Protein AF-A0A6N9R4A7-F1 (afdb_monomer_lite)

pLDDT: mean 82.58, std 18.88, range [26.39, 97.94]

Radius of gyration: 18.82 Å; chains: 1; bounding box: 35×34×54 Å

Structure (mmCIF, N/CA/C/O backbone):
data_AF-A0A6N9R4A7-F1
#
_entry.id   AF-A0A6N9R4A7-F1
#
loop_
_atom_site.group_PDB
_atom_site.id
_atom_site.type_symbol
_atom_site.label_atom_id
_atom_site.label_alt_id
_atom_site.label_comp_id
_atom_site.label_asym_id
_atom_site.label_entity_id
_atom_site.label_seq_id
_atom_site.pdbx_PDB_ins_code
_atom_site.Cartn_x
_atom_site.Cartn_y
_atom_site.Cartn_z
_atom_site.occupancy
_atom_site.B_iso_or_equiv
_atom_site.auth_seq_id
_atom_site.auth_comp_id
_atom_site.auth_asym_id
_atom_site.auth_atom_id
_atom_site.pdbx_PDB_model_num
ATOM 1 N N . ASP A 1 1 ? -13.010 0.083 25.365 1.00 51.78 1 ASP A N 1
ATOM 2 C CA . ASP A 1 1 ? -13.354 0.517 23.994 1.00 51.78 1 ASP A CA 1
ATOM 3 C C . ASP A 1 1 ? -12.102 0.956 23.242 1.00 51.78 1 ASP A C 1
ATOM 5 O O . ASP A 1 1 ? -11.889 2.133 22.984 1.00 51.78 1 ASP A O 1
ATOM 9 N N . HIS A 1 2 ? -11.208 0.007 22.955 1.00 59.00 2 HIS A N 1
ATOM 10 C CA . HIS A 1 2 ? -9.930 0.272 22.293 1.00 59.00 2 HIS A CA 1
ATOM 11 C C . HIS A 1 2 ? -9.932 -0.416 20.932 1.00 59.00 2 HIS A C 1
ATOM 13 O O . HIS A 1 2 ? -10.272 -1.592 20.871 1.00 59.00 2 HIS A O 1
ATOM 19 N N . LEU A 1 3 ? -9.526 0.302 19.879 1.00 68.06 3 LEU A N 1
ATOM 20 C CA . LEU A 1 3 ? -9.296 -0.274 18.554 1.00 68.06 3 LEU A CA 1
ATOM 21 C C . LEU A 1 3 ? -8.326 -1.457 18.677 1.00 68.06 3 LEU A C 1
ATOM 23 O O . LEU A 1 3 ? -7.132 -1.261 18.942 1.00 68.06 3 LEU A O 1
ATOM 27 N N . LEU A 1 4 ? -8.843 -2.670 18.489 1.00 70.06 4 LEU A N 1
ATOM 28 C CA . LEU A 1 4 ? -8.044 -3.881 18.430 1.00 70.06 4 LEU A CA 1
ATOM 29 C C . LEU A 1 4 ? -7.452 -3.991 17.029 1.00 70.06 4 LEU A C 1
ATOM 31 O O . LEU A 1 4 ? -8.163 -3.929 16.030 1.00 70.06 4 LEU A O 1
ATOM 35 N N . LEU A 1 5 ? -6.132 -4.122 16.948 1.00 73.06 5 LEU A N 1
ATOM 36 C CA . LEU A 1 5 ? -5.461 -4.333 15.676 1.00 73.06 5 LEU A CA 1
ATOM 37 C C . LEU A 1 5 ? -4.903 -5.747 15.652 1.00 73.06 5 LEU A C 1
ATOM 39 O O . LEU A 1 5 ? -3.944 -6.054 16.361 1.00 73.06 5 LEU A O 1
ATOM 43 N N . VAL A 1 6 ? -5.527 -6.594 14.845 1.00 74.75 6 VAL A N 1
ATOM 44 C CA . VAL A 1 6 ? -5.099 -7.969 14.625 1.00 74.75 6 VAL A CA 1
ATOM 45 C C . VAL A 1 6 ? -4.228 -7.971 13.381 1.00 74.75 6 VAL A C 1
ATOM 47 O O . VAL A 1 6 ? -4.681 -7.659 12.285 1.00 74.75 6 VAL A O 1
ATOM 50 N N . VAL A 1 7 ? -2.946 -8.280 13.545 1.00 75.00 7 VAL A N 1
ATOM 51 C CA . VAL A 1 7 ? -2.057 -8.478 12.398 1.00 75.00 7 VAL A CA 1
ATOM 52 C C . VAL A 1 7 ? -2.085 -9.953 12.065 1.00 75.00 7 VAL A C 1
ATOM 54 O O . VAL A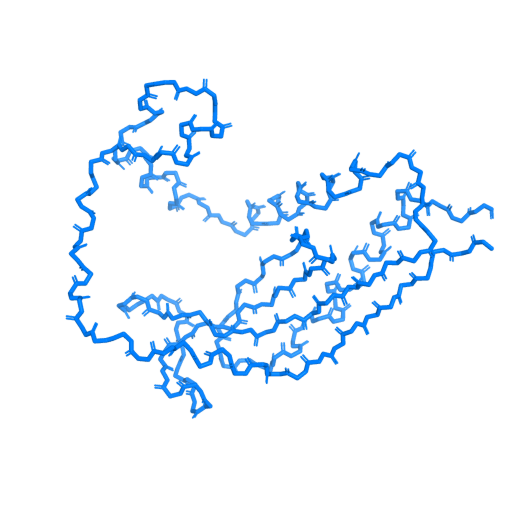 1 7 ? -1.607 -10.772 12.852 1.00 75.00 7 VAL A O 1
ATOM 57 N N . THR A 1 8 ? -2.631 -10.290 10.905 1.00 68.12 8 THR A N 1
ATOM 58 C CA . THR A 1 8 ? -2.434 -11.620 10.348 1.00 68.12 8 THR A CA 1
ATOM 59 C C . THR A 1 8 ? -1.133 -11.587 9.570 1.00 68.12 8 THR A C 1
ATOM 61 O O . THR A 1 8 ? -0.958 -10.844 8.609 1.00 68.12 8 THR A O 1
ATOM 64 N N . THR A 1 9 ? -0.169 -12.370 10.034 1.00 57.69 9 THR A N 1
ATOM 65 C CA . THR A 1 9 ? 0.953 -12.784 9.203 1.00 57.69 9 THR A CA 1
ATOM 66 C C . THR A 1 9 ? 0.669 -14.218 8.831 1.00 57.69 9 THR A C 1
ATOM 68 O O . THR A 1 9 ? 0.770 -15.088 9.696 1.00 57.69 9 THR A O 1
ATOM 71 N N . LEU A 1 10 ? 0.300 -14.495 7.589 1.00 50.59 10 LEU A N 1
ATOM 72 C CA . LEU A 1 10 ? 0.197 -15.877 7.152 1.00 50.59 10 LEU A CA 1
ATOM 73 C C . LEU A 1 10 ? 0.910 -16.058 5.823 1.00 50.59 10 LEU A C 1
ATOM 75 O O . LEU A 1 10 ? 0.504 -15.541 4.795 1.00 50.59 10 LEU A O 1
ATOM 79 N N . SER A 1 11 ? 2.012 -16.808 5.943 1.00 43.97 11 SER A N 1
ATOM 80 C CA . SER A 1 11 ? 2.456 -17.865 5.035 1.00 43.97 11 SER A CA 1
ATOM 81 C C . SER A 1 11 ? 2.203 -17.621 3.556 1.00 43.97 11 SER A C 1
ATOM 83 O O . SER A 1 11 ? 1.060 -17.732 3.130 1.00 43.97 11 SER A O 1
ATOM 85 N N . HIS A 1 12 ? 3.309 -17.446 2.814 1.00 48.12 12 HIS A N 1
ATOM 86 C CA . HIS A 1 12 ? 3.476 -17.768 1.393 1.00 48.12 12 HIS A CA 1
ATOM 87 C C . HIS A 1 12 ? 2.292 -18.579 0.864 1.00 48.12 12 HIS A C 1
ATOM 89 O O . HIS A 1 12 ? 2.294 -19.810 0.939 1.00 48.12 12 HIS A O 1
ATOM 95 N N . VAL A 1 13 ? 1.262 -17.892 0.379 1.00 41.34 13 VAL A N 1
ATOM 96 C CA . VAL A 1 13 ? 0.238 -18.545 -0.415 1.00 41.34 13 VAL A CA 1
ATOM 97 C C . VAL A 1 13 ? 0.916 -18.709 -1.761 1.00 41.34 13 VAL A C 1
ATOM 99 O O . VAL A 1 13 ? 1.226 -17.702 -2.399 1.00 41.34 13 VAL A O 1
ATOM 102 N N . PRO A 1 14 ? 1.220 -19.939 -2.208 1.00 41.31 14 PRO A N 1
ATOM 103 C CA . PRO A 1 14 ? 1.622 -20.112 -3.579 1.00 41.31 14 PRO A CA 1
ATOM 104 C C . PRO A 1 14 ? 0.383 -19.757 -4.393 1.00 41.31 14 PRO A C 1
ATOM 106 O O . PRO A 1 14 ? -0.513 -20.584 -4.574 1.00 41.31 14 PRO A O 1
ATOM 109 N N . LEU A 1 15 ? 0.319 -18.531 -4.910 1.00 42.25 15 LEU A N 1
ATOM 110 C CA . LEU A 1 15 ? -0.428 -18.308 -6.128 1.00 42.25 15 LEU A CA 1
ATOM 111 C C . LEU A 1 15 ? 0.358 -19.055 -7.209 1.00 42.25 15 LEU A C 1
ATOM 113 O O . LEU A 1 15 ? 1.151 -18.495 -7.958 1.00 42.25 15 LEU A O 1
ATOM 117 N N . ALA A 1 16 ? 0.163 -20.374 -7.265 1.00 40.19 16 ALA A N 1
ATOM 118 C CA . ALA A 1 16 ? 0.429 -21.143 -8.456 1.00 40.19 16 ALA A CA 1
ATOM 119 C C . ALA A 1 16 ? -0.545 -20.609 -9.506 1.00 40.19 16 ALA A C 1
ATOM 121 O O . ALA A 1 16 ? -1.633 -21.146 -9.706 1.00 40.19 16 ALA A O 1
ATOM 122 N N . VAL A 1 17 ? -0.171 -19.495 -10.139 1.00 40.38 17 VAL A N 1
ATOM 123 C CA . VAL A 1 17 ? -0.806 -19.034 -11.361 1.00 40.38 17 VAL A CA 1
ATOM 124 C C . VAL A 1 17 ? -0.690 -20.223 -12.315 1.00 40.38 17 VAL A C 1
ATOM 126 O O . VAL A 1 17 ? 0.433 -20.663 -12.594 1.00 40.38 17 VAL A O 1
ATOM 129 N N . PRO A 1 18 ? -1.811 -20.813 -12.770 1.00 30.45 18 PRO A N 1
ATOM 130 C CA . PRO A 1 18 ? -1.748 -21.925 -13.696 1.00 30.45 18 PRO A CA 1
ATOM 131 C C . PRO A 1 18 ? -0.893 -21.481 -14.876 1.00 30.45 18 PRO A C 1
ATOM 133 O O . PRO A 1 18 ? -1.096 -20.379 -15.391 1.00 30.45 18 PRO A O 1
ATOM 136 N N . ARG A 1 19 ? 0.082 -22.312 -15.276 1.00 45.06 19 ARG A N 1
ATOM 137 C CA . ARG A 1 19 ? 0.908 -22.066 -16.463 1.00 45.06 19 ARG A CA 1
ATOM 138 C C . ARG A 1 19 ? -0.033 -21.814 -17.634 1.00 45.06 19 ARG A C 1
ATOM 140 O O . ARG A 1 19 ? -0.551 -22.756 -18.236 1.00 45.06 19 ARG A O 1
ATOM 147 N N . SER A 1 20 ? -0.277 -20.541 -17.942 1.00 36.75 20 SER A N 1
ATOM 148 C CA . SER A 1 20 ? -0.962 -20.197 -19.169 1.00 36.75 20 SER A CA 1
ATOM 149 C C . SER A 1 20 ? -0.047 -20.684 -20.280 1.00 36.75 20 SER A C 1
ATOM 151 O O . SER A 1 20 ? 1.144 -20.359 -20.331 1.00 36.75 20 SER A O 1
ATOM 153 N N . HIS A 1 21 ? -0.597 -21.549 -21.131 1.00 35.72 21 HIS A N 1
ATOM 154 C CA . HIS A 1 21 ? -0.042 -21.761 -22.454 1.00 35.72 21 HIS A CA 1
ATOM 155 C C . HIS A 1 21 ? 0.304 -20.392 -23.017 1.00 35.72 21 HIS A C 1
ATOM 157 O O . HIS A 1 21 ? -0.462 -19.448 -22.827 1.00 35.72 21 HIS A O 1
ATOM 163 N N . SER A 1 22 ? 1.456 -20.303 -23.672 1.00 37.31 22 SER A N 1
ATOM 164 C CA . SER A 1 22 ? 1.980 -19.120 -24.338 1.00 37.31 22 SER A CA 1
ATOM 165 C C . SER A 1 22 ? 1.019 -18.604 -25.417 1.00 37.31 22 SER A C 1
ATOM 167 O O . SER A 1 22 ? 1.298 -18.621 -26.613 1.00 37.31 22 SER A O 1
ATOM 169 N N . SER A 1 23 ? -0.109 -18.040 -24.990 1.00 32.00 23 SER A N 1
ATOM 170 C CA . SER A 1 23 ? -0.709 -16.904 -25.646 1.00 32.00 23 SER A CA 1
ATOM 171 C C . SER A 1 23 ? 0.361 -15.841 -25.551 1.00 32.00 23 SER A C 1
ATOM 173 O O . SER A 1 23 ? 0.532 -15.207 -24.511 1.00 32.00 23 SER A O 1
ATOM 175 N N . LYS A 1 24 ? 1.145 -15.721 -26.628 1.00 33.38 24 LYS A N 1
ATOM 176 C CA . LYS A 1 24 ? 1.962 -14.547 -26.906 1.00 33.38 24 LYS A CA 1
ATOM 177 C C . LYS A 1 24 ? 1.132 -13.360 -26.446 1.00 33.38 24 LYS A C 1
ATOM 179 O O . LYS A 1 24 ? 0.101 -13.087 -27.059 1.00 33.38 24 LYS A O 1
ATOM 184 N N . PHE A 1 25 ? 1.526 -12.728 -25.341 1.00 38.72 25 PHE A N 1
ATOM 185 C CA . PHE A 1 25 ? 0.933 -11.468 -24.940 1.00 38.72 25 PHE A CA 1
ATOM 186 C C . PHE A 1 25 ? 1.260 -10.556 -26.110 1.00 38.72 25 PHE A C 1
ATOM 188 O O . PHE A 1 25 ? 2.407 -10.142 -26.297 1.00 38.72 25 PHE A O 1
ATOM 195 N N . GLN A 1 26 ? 0.297 -10.400 -27.019 1.00 26.39 26 GLN A N 1
ATOM 196 C CA . GLN A 1 26 ? 0.460 -9.485 -28.123 1.00 26.39 26 GLN A CA 1
ATOM 197 C C . GLN A 1 26 ? 0.728 -8.150 -27.443 1.00 26.39 26 GLN A C 1
ATOM 199 O O . GLN A 1 26 ? -0.004 -7.816 -26.505 1.00 26.39 26 GLN A O 1
ATOM 204 N N . PRO A 1 27 ? 1.786 -7.418 -27.828 1.00 35.75 27 PRO A N 1
ATOM 205 C CA . PRO A 1 27 ? 1.996 -6.099 -27.273 1.00 35.75 27 PRO A CA 1
ATOM 206 C C . PRO A 1 27 ? 0.684 -5.359 -27.482 1.00 35.75 27 PRO A C 1
ATOM 208 O O . PRO A 1 27 ? 0.257 -5.173 -28.627 1.00 35.75 27 PRO A O 1
ATOM 211 N N . VAL A 1 28 ? 0.003 -5.017 -26.383 1.00 45.16 28 VAL A N 1
ATOM 212 C CA . VAL A 1 28 ? -1.150 -4.132 -26.450 1.00 45.16 28 VAL A CA 1
ATOM 213 C C . VAL A 1 28 ? -0.588 -2.911 -27.136 1.00 45.16 28 VAL A C 1
ATOM 215 O O . VAL A 1 28 ? 0.273 -2.220 -26.585 1.00 45.16 28 VAL A O 1
ATOM 218 N N . ARG A 1 29 ? -0.971 -2.712 -28.401 1.00 40.66 29 ARG A N 1
ATOM 219 C CA . ARG A 1 29 ? -0.592 -1.518 -29.142 1.00 40.66 29 ARG A CA 1
ATOM 220 C C . ARG A 1 29 ? -0.936 -0.377 -28.197 1.00 40.66 29 ARG A C 1
ATOM 222 O O . ARG A 1 29 ? -2.113 -0.253 -27.856 1.00 40.66 29 ARG A O 1
ATOM 229 N N . LYS A 1 30 ? 0.061 0.406 -27.759 1.00 48.38 30 LYS A N 1
ATOM 230 C CA . LYS A 1 30 ? -0.143 1.671 -27.040 1.00 48.38 30 LYS A CA 1
ATOM 231 C C . LYS A 1 30 ? -0.866 2.639 -27.987 1.00 48.38 30 LYS A C 1
ATOM 233 O O . LYS A 1 30 ? -0.325 3.650 -28.415 1.00 48.38 30 LYS A O 1
ATOM 238 N N . HIS A 1 31 ? -2.104 2.330 -28.362 1.00 50.53 31 HIS A N 1
ATOM 239 C CA . HIS A 1 31 ? -3.071 3.349 -28.706 1.00 50.53 31 HIS A CA 1
ATOM 240 C C . HIS A 1 31 ? -3.137 4.197 -27.445 1.00 50.53 31 HIS A C 1
ATOM 242 O O . HIS A 1 31 ? -3.369 3.644 -26.376 1.00 50.53 31 HIS A O 1
ATOM 248 N N . GLY A 1 32 ? -2.810 5.487 -27.537 1.00 54.19 32 GLY A N 1
ATOM 249 C CA . GLY A 1 32 ? -2.707 6.406 -26.396 1.00 54.19 32 GLY A CA 1
ATOM 250 C C . GLY A 1 32 ? -4.042 6.629 -25.683 1.00 54.19 32 GLY A C 1
ATOM 251 O O . GLY A 1 32 ? -4.582 7.725 -25.714 1.00 54.19 32 GLY A O 1
ATOM 252 N N . ARG A 1 33 ? -4.608 5.570 -25.109 1.00 66.19 33 ARG A N 1
ATOM 253 C CA . ARG A 1 33 ? -5.921 5.465 -24.489 1.00 66.19 33 ARG A CA 1
ATOM 254 C C . ARG A 1 33 ? -5.759 4.550 -23.280 1.00 66.19 33 ARG A C 1
ATOM 256 O O . ARG A 1 33 ? -5.925 3.341 -23.383 1.00 66.19 33 ARG A O 1
ATOM 263 N N . SER A 1 34 ? -5.413 5.125 -22.133 1.00 77.44 34 SER A N 1
ATOM 264 C CA . SER A 1 34 ? -5.599 4.418 -20.866 1.00 77.44 34 SER A CA 1
ATOM 265 C C . SER A 1 34 ? -7.078 4.523 -20.508 1.00 77.44 34 SER A C 1
ATOM 267 O O . SER A 1 34 ? -7.571 5.620 -20.237 1.00 77.44 34 SER A O 1
ATOM 269 N N . LEU A 1 35 ? -7.813 3.412 -20.613 1.00 82.12 35 LEU A N 1
ATOM 270 C CA . LEU A 1 35 ? -9.231 3.371 -20.249 1.00 82.12 35 LEU A CA 1
ATOM 271 C C . LEU A 1 35 ? -9.397 3.586 -18.740 1.00 82.12 35 LEU A C 1
ATOM 273 O O . LEU A 1 35 ? -10.240 4.371 -18.332 1.00 82.12 35 LEU A O 1
ATOM 277 N N . ALA A 1 36 ? -8.501 3.004 -17.936 1.00 83.00 36 ALA A N 1
ATOM 278 C CA . ALA A 1 36 ? -8.461 3.208 -16.491 1.00 83.00 36 ALA A CA 1
ATOM 279 C C . ALA A 1 36 ? -8.327 4.694 -16.113 1.00 83.00 36 ALA A C 1
ATOM 281 O O . ALA A 1 36 ? -9.095 5.185 -15.293 1.00 83.00 36 ALA A O 1
ATOM 282 N N . LEU A 1 37 ? -7.416 5.443 -16.751 1.00 85.00 37 LEU A N 1
ATOM 283 C CA . LEU A 1 37 ? -7.278 6.883 -16.487 1.00 85.00 37 LEU A CA 1
ATOM 284 C C . LEU A 1 37 ? -8.467 7.700 -17.000 1.00 85.00 37 LEU A C 1
ATOM 286 O O . LEU A 1 37 ? -8.778 8.737 -16.429 1.00 85.00 37 LEU A O 1
ATOM 290 N N . GLN A 1 38 ? -9.127 7.267 -18.073 1.00 89.06 38 GLN A N 1
ATOM 291 C CA . GLN A 1 38 ? -10.347 7.918 -18.556 1.00 89.06 38 GLN A CA 1
ATOM 292 C C . GLN A 1 38 ? -11.484 7.764 -17.551 1.00 89.06 38 GLN A C 1
ATOM 294 O O . GLN A 1 38 ? -12.087 8.763 -17.175 1.00 89.06 38 GLN A O 1
ATOM 299 N N . THR A 1 39 ? -11.711 6.547 -17.060 1.00 88.69 39 THR A N 1
ATOM 300 C CA . THR A 1 39 ? -12.705 6.272 -16.021 1.00 88.69 39 THR A CA 1
ATOM 301 C C . THR A 1 39 ? -12.376 7.008 -14.724 1.00 88.69 39 THR A C 1
ATOM 303 O O . THR A 1 39 ? -13.244 7.667 -14.168 1.00 88.69 39 THR A O 1
ATOM 306 N N . ALA A 1 40 ? -11.117 6.976 -14.275 1.00 86.81 40 ALA A N 1
ATOM 307 C CA . ALA A 1 40 ? -10.699 7.645 -13.041 1.00 86.81 40 ALA A CA 1
ATOM 308 C C . ALA A 1 40 ? -10.846 9.177 -13.091 1.00 86.81 40 ALA A C 1
ATOM 310 O O . ALA A 1 40 ? -11.022 9.812 -12.057 1.00 86.81 40 ALA A O 1
ATOM 311 N N . LEU A 1 41 ? -10.756 9.775 -14.282 1.00 88.25 41 LEU A N 1
ATOM 312 C CA . LEU A 1 41 ? -10.912 11.217 -14.491 1.00 88.25 41 LEU A CA 1
ATOM 313 C C . LEU A 1 41 ? -12.327 11.615 -14.930 1.00 88.25 41 LEU A C 1
ATOM 315 O O . LEU A 1 41 ? -12.526 12.780 -15.273 1.00 88.25 41 LEU A O 1
ATOM 319 N N . ASP A 1 42 ? -13.257 10.659 -14.981 1.00 91.44 42 ASP A N 1
ATOM 320 C CA . ASP A 1 42 ? -14.607 10.819 -15.528 1.00 91.44 42 ASP A CA 1
ATOM 321 C C . ASP A 1 42 ? -14.614 11.483 -16.922 1.00 91.44 42 ASP A C 1
ATOM 323 O O . ASP A 1 42 ? -15.259 12.498 -17.192 1.00 91.44 42 ASP A O 1
ATOM 327 N N . LYS A 1 43 ? -13.799 10.941 -17.837 1.00 86.25 43 LYS A N 1
ATOM 328 C CA . LYS A 1 43 ? -13.668 11.434 -19.214 1.00 86.25 43 LYS A CA 1
ATOM 329 C C . LYS A 1 43 ? -14.066 10.378 -20.230 1.00 86.25 43 LYS A C 1
ATOM 331 O O . LYS A 1 43 ? -13.467 9.315 -20.313 1.00 86.25 43 LYS A O 1
ATOM 336 N N . LEU A 1 44 ? -14.973 10.762 -21.128 1.00 87.06 44 LEU A N 1
ATOM 337 C CA . LEU A 1 44 ? -15.373 9.965 -22.298 1.00 87.06 44 LEU A CA 1
ATOM 338 C C . LEU A 1 44 ? -14.388 10.052 -23.481 1.00 87.06 44 LEU A C 1
ATOM 340 O O . LEU A 1 44 ? -14.551 9.365 -24.486 1.00 87.06 44 LEU A O 1
ATOM 344 N N . ARG A 1 45 ? -13.382 10.931 -23.399 1.00 87.00 45 ARG A N 1
ATOM 345 C CA . ARG A 1 45 ? -12.346 11.123 -24.428 1.00 87.00 45 ARG A CA 1
ATOM 346 C C . ARG A 1 45 ? -10.971 10.778 -23.856 1.00 87.00 45 ARG A C 1
ATOM 348 O O . ARG A 1 45 ? -10.766 10.997 -22.661 1.00 87.00 45 ARG A O 1
ATOM 355 N N . PRO A 1 46 ? -10.003 10.341 -24.690 1.00 85.56 46 PRO A N 1
ATOM 356 C CA . PRO A 1 46 ? -8.650 10.035 -24.236 1.00 85.56 46 PRO A CA 1
ATOM 357 C C . PRO A 1 46 ? -8.058 11.164 -23.390 1.00 85.56 46 PRO A C 1
ATOM 359 O O . PRO A 1 46 ? -7.990 12.311 -23.831 1.00 85.56 46 PRO A O 1
ATOM 362 N N . ALA A 1 47 ? -7.631 10.831 -22.170 1.00 82.81 47 ALA A N 1
ATOM 363 C CA . ALA A 1 47 ? -7.143 11.818 -21.211 1.00 82.81 47 ALA A CA 1
ATOM 364 C C . ALA A 1 47 ? -5.793 12.437 -21.619 1.00 82.81 47 ALA A C 1
ATOM 366 O O . ALA A 1 47 ? -5.533 13.598 -21.310 1.00 82.81 47 ALA A O 1
ATOM 367 N N . ALA A 1 48 ? -4.940 11.672 -22.309 1.00 86.06 48 ALA A N 1
ATOM 368 C CA . ALA A 1 48 ? -3.628 12.103 -22.783 1.00 86.06 48 ALA A CA 1
ATOM 369 C C . ALA A 1 48 ? -3.116 11.192 -23.913 1.00 86.06 48 ALA A C 1
ATOM 371 O O . ALA A 1 48 ? -3.527 10.039 -24.029 1.00 86.06 48 ALA A O 1
ATOM 372 N N . SER A 1 49 ? -2.180 11.694 -24.725 1.00 86.88 49 SER A N 1
ATOM 373 C CA . SER A 1 49 ? -1.483 10.897 -25.743 1.00 86.88 49 SER A CA 1
ATOM 374 C C . SER A 1 49 ? -0.472 9.919 -25.124 1.00 86.88 49 SER A C 1
ATOM 376 O O . SER A 1 49 ? -0.013 10.111 -23.996 1.00 86.88 49 SER A O 1
ATOM 378 N N . SER A 1 50 ? -0.062 8.892 -25.882 1.00 86.25 50 SER A N 1
ATOM 379 C CA . SER A 1 50 ? 0.908 7.883 -25.414 1.00 86.25 50 SER A CA 1
ATOM 380 C C . SER A 1 50 ? 2.240 8.486 -24.920 1.00 86.25 50 SER A C 1
ATOM 382 O O . SER A 1 50 ? 2.698 8.081 -23.852 1.00 86.25 50 SER A O 1
ATOM 384 N N . PRO A 1 51 ? 2.865 9.473 -25.601 1.00 89.75 51 PRO A N 1
ATOM 385 C CA . PRO A 1 51 ? 4.083 10.106 -25.087 1.00 89.75 51 PRO A CA 1
ATOM 386 C C . PRO A 1 51 ? 3.868 10.854 -23.767 1.00 89.75 51 PRO A C 1
ATOM 388 O O . PRO A 1 51 ? 4.752 10.863 -22.916 1.00 89.75 51 PRO A O 1
ATOM 391 N N . THR A 1 52 ? 2.699 11.470 -23.574 1.00 88.75 52 THR A N 1
ATOM 392 C CA . THR A 1 52 ? 2.375 12.179 -22.329 1.00 88.75 52 THR A CA 1
ATOM 393 C C . THR A 1 52 ? 2.173 11.211 -21.167 1.00 88.75 52 THR A C 1
ATOM 395 O O . THR A 1 52 ? 2.730 11.454 -20.100 1.00 88.75 52 THR A O 1
ATOM 398 N N . LEU A 1 53 ? 1.469 10.095 -21.385 1.00 86.88 53 LEU A N 1
ATOM 399 C CA . LEU A 1 53 ? 1.334 9.029 -20.385 1.00 86.88 53 LEU A CA 1
ATOM 400 C C . LEU A 1 53 ? 2.688 8.409 -20.030 1.00 86.88 53 LEU A C 1
ATOM 402 O O . LEU A 1 53 ? 3.009 8.285 -18.857 1.00 86.88 53 LEU A O 1
ATOM 406 N N . CYS A 1 54 ? 3.530 8.139 -21.029 1.00 88.00 54 CYS A N 1
ATOM 407 C CA . CYS A 1 54 ? 4.877 7.619 -20.806 1.00 88.00 54 CYS A CA 1
ATOM 408 C C . CYS A 1 54 ? 5.710 8.554 -19.911 1.00 88.00 54 CYS A C 1
ATOM 410 O O . CYS A 1 54 ? 6.305 8.112 -18.932 1.00 88.00 54 CYS A O 1
ATOM 412 N N . ARG A 1 55 ? 5.730 9.865 -20.195 1.00 92.50 55 ARG A N 1
ATOM 413 C CA . ARG A 1 55 ? 6.446 10.835 -19.346 1.00 92.50 55 ARG A CA 1
ATOM 414 C C . ARG A 1 55 ? 5.853 10.936 -17.942 1.00 92.50 55 ARG A C 1
ATOM 416 O O . ARG A 1 55 ? 6.599 11.178 -17.001 1.00 92.50 55 ARG A O 1
ATOM 423 N N . PHE A 1 56 ? 4.533 10.808 -17.811 1.00 88.12 56 PHE A N 1
ATOM 424 C CA . PHE A 1 56 ? 3.859 10.804 -16.517 1.00 88.12 56 PHE A CA 1
ATOM 425 C C . PHE A 1 56 ? 4.275 9.587 -15.680 1.00 88.12 56 PHE A C 1
ATOM 427 O O . PHE A 1 56 ? 4.760 9.767 -14.567 1.00 88.12 56 PHE A O 1
ATOM 434 N N . GLU A 1 57 ? 4.184 8.380 -16.247 1.00 86.75 57 GLU A N 1
ATOM 435 C CA . GLU A 1 57 ? 4.600 7.119 -15.614 1.00 86.75 57 GLU A CA 1
ATOM 436 C C . GLU A 1 57 ? 6.072 7.172 -15.178 1.00 86.75 57 GLU A C 1
ATOM 438 O O . GLU A 1 57 ? 6.396 6.862 -14.036 1.00 86.75 57 GLU A O 1
ATOM 443 N N . ASN A 1 58 ? 6.962 7.662 -16.047 1.00 89.44 58 ASN A N 1
ATOM 444 C CA . ASN A 1 58 ? 8.398 7.749 -15.759 1.00 89.44 58 ASN A CA 1
ATOM 445 C C . ASN A 1 58 ? 8.790 8.904 -14.815 1.00 89.44 58 ASN A C 1
ATOM 447 O O . ASN A 1 58 ? 9.937 8.969 -14.382 1.00 89.44 58 ASN A O 1
ATOM 451 N N . ARG A 1 59 ? 7.878 9.833 -14.491 1.00 92.69 59 ARG A N 1
ATOM 452 C CA . ARG A 1 59 ? 8.125 10.884 -13.483 1.00 92.69 59 ARG A CA 1
ATOM 453 C C . ARG A 1 59 ? 7.855 10.381 -12.060 1.00 92.69 59 ARG A C 1
ATOM 455 O O . ARG A 1 59 ? 8.245 11.051 -11.102 1.00 92.69 59 ARG A O 1
ATOM 462 N N . ALA A 1 60 ? 7.186 9.236 -11.909 1.00 89.81 60 ALA A N 1
ATOM 463 C CA . ALA A 1 60 ? 6.926 8.650 -10.604 1.00 89.81 60 ALA A CA 1
ATOM 464 C C . ALA A 1 60 ? 8.245 8.417 -9.854 1.00 89.81 60 ALA A C 1
ATOM 466 O O . ALA A 1 60 ? 9.215 7.887 -10.388 1.00 89.81 60 ALA A O 1
ATOM 467 N N . ASN A 1 61 ? 8.284 8.848 -8.598 1.00 92.44 61 ASN A N 1
ATOM 468 C CA . ASN A 1 61 ? 9.456 8.740 -7.743 1.00 92.44 61 ASN A CA 1
ATOM 469 C C . ASN A 1 61 ? 9.036 8.316 -6.332 1.00 92.44 61 ASN A C 1
ATOM 471 O O . ASN A 1 61 ? 7.851 8.135 -6.042 1.00 92.44 61 ASN A O 1
ATOM 475 N N . ARG A 1 62 ? 10.008 8.191 -5.425 1.00 92.06 62 ARG A N 1
ATOM 476 C CA . ARG A 1 62 ? 9.749 7.779 -4.039 1.00 92.06 62 ARG A CA 1
ATOM 477 C C . ARG A 1 62 ? 8.745 8.686 -3.319 1.00 92.06 62 ARG A C 1
ATOM 479 O O . ARG A 1 62 ? 7.926 8.181 -2.562 1.00 92.06 62 ARG A O 1
ATOM 486 N N . SER A 1 63 ? 8.796 10.000 -3.545 1.00 94.94 63 SER A N 1
ATOM 487 C CA . SER A 1 63 ? 7.856 10.943 -2.926 1.00 94.94 63 SER A CA 1
ATOM 488 C C . SER A 1 63 ? 6.435 10.733 -3.450 1.00 94.94 63 SER A C 1
ATOM 490 O O . SER A 1 63 ? 5.510 10.654 -2.647 1.00 94.94 63 SER A O 1
ATOM 492 N N . ALA A 1 64 ? 6.269 10.538 -4.762 1.00 94.00 64 ALA A N 1
ATOM 493 C CA . ALA A 1 64 ? 4.974 10.202 -5.351 1.00 94.00 64 ALA A CA 1
ATOM 494 C C . ALA A 1 64 ? 4.431 8.864 -4.819 1.00 94.00 64 ALA A C 1
ATOM 496 O O . ALA A 1 64 ? 3.254 8.776 -4.490 1.00 94.00 64 ALA A O 1
ATOM 497 N N . ALA A 1 65 ? 5.285 7.844 -4.669 1.00 93.06 65 ALA A N 1
ATOM 498 C CA . ALA A 1 65 ? 4.892 6.553 -4.101 1.00 93.06 65 ALA A CA 1
ATOM 499 C C . ALA A 1 65 ? 4.383 6.679 -2.655 1.00 93.06 65 ALA A C 1
ATOM 501 O O . ALA A 1 65 ? 3.330 6.141 -2.325 1.00 93.06 65 ALA A O 1
ATOM 502 N N . VAL A 1 66 ? 5.087 7.443 -1.813 1.00 94.31 66 VAL A N 1
ATOM 503 C CA . VAL A 1 66 ? 4.646 7.729 -0.438 1.00 94.31 66 VAL A CA 1
ATOM 504 C C . VAL A 1 66 ? 3.333 8.517 -0.441 1.00 94.31 66 VAL A C 1
ATOM 506 O O . VAL A 1 66 ? 2.410 8.161 0.283 1.00 94.31 66 VAL A O 1
ATOM 509 N N . ALA A 1 67 ? 3.203 9.540 -1.290 1.00 95.69 67 ALA A N 1
ATOM 510 C CA . ALA A 1 67 ? 1.971 10.323 -1.400 1.00 95.69 67 ALA A CA 1
ATOM 511 C C . ALA A 1 67 ? 0.765 9.466 -1.828 1.00 95.69 67 ALA A C 1
ATOM 513 O O . ALA A 1 67 ? -0.322 9.627 -1.279 1.00 95.69 67 ALA A O 1
ATOM 514 N N . MET A 1 68 ? 0.953 8.519 -2.754 1.00 94.44 68 MET A N 1
ATOM 515 C CA . MET A 1 68 ? -0.098 7.570 -3.137 1.00 94.44 68 MET A CA 1
ATOM 516 C C . MET A 1 68 ? -0.525 6.685 -1.961 1.00 94.44 68 MET A C 1
ATOM 518 O O . MET A 1 68 ? -1.720 6.515 -1.745 1.00 94.44 68 MET A O 1
ATOM 522 N N . GLN A 1 69 ? 0.421 6.176 -1.165 1.00 94.88 69 GLN A N 1
ATOM 523 C CA . GLN A 1 69 ? 0.102 5.393 0.037 1.00 94.88 69 GLN A CA 1
ATOM 524 C C . GLN A 1 69 ? -0.684 6.217 1.064 1.00 94.88 69 GLN A C 1
ATOM 526 O O . GLN A 1 69 ? -1.651 5.717 1.630 1.00 94.88 69 GLN A O 1
ATOM 531 N N . HIS A 1 70 ? -0.330 7.493 1.261 1.00 96.38 7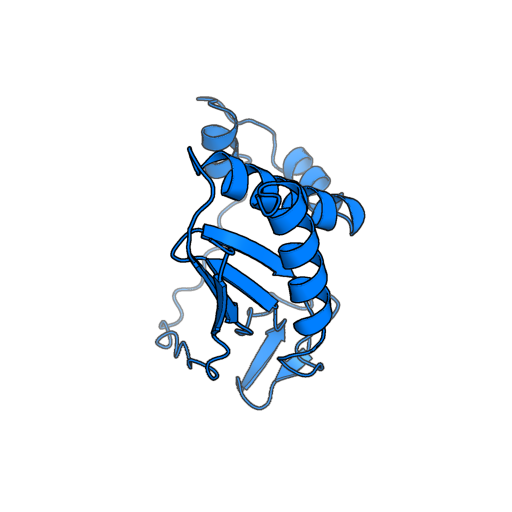0 HIS A N 1
ATOM 532 C CA . HIS A 1 70 ? -1.126 8.391 2.100 1.00 96.38 70 HIS A CA 1
ATOM 533 C C . HIS A 1 70 ? -2.572 8.480 1.606 1.00 96.38 70 HIS A C 1
ATOM 535 O O . HIS A 1 70 ? -3.481 8.281 2.400 1.00 96.38 70 HIS A O 1
ATOM 541 N N . ILE A 1 71 ? -2.798 8.701 0.306 1.00 97.00 71 ILE A N 1
ATOM 542 C CA . ILE A 1 71 ? -4.157 8.778 -0.256 1.00 97.00 71 ILE A CA 1
ATOM 543 C C . ILE A 1 71 ? -4.945 7.489 0.009 1.00 97.00 71 ILE A C 1
ATOM 545 O O . ILE A 1 71 ? -6.103 7.574 0.407 1.00 97.00 71 ILE A O 1
ATOM 549 N N . LEU A 1 72 ? -4.333 6.313 -0.170 1.00 96.94 72 LEU A N 1
ATOM 550 C CA . LEU A 1 72 ? -4.992 5.031 0.107 1.00 96.94 72 LEU A CA 1
ATOM 551 C C . LEU A 1 72 ? -5.437 4.924 1.572 1.00 96.94 72 LEU A C 1
ATOM 553 O O . LEU A 1 72 ? -6.585 4.581 1.842 1.00 96.94 72 LEU A O 1
ATOM 557 N N . VAL A 1 73 ? -4.560 5.282 2.513 1.00 97.69 73 VAL A N 1
ATOM 558 C CA . VAL A 1 73 ? -4.871 5.253 3.951 1.00 97.69 73 VAL A CA 1
ATOM 559 C C . VAL A 1 73 ? -5.947 6.277 4.322 1.00 97.69 73 VAL A C 1
ATOM 561 O O . VAL A 1 73 ? -6.847 5.961 5.095 1.00 97.69 73 VAL A O 1
ATOM 564 N N . GLU A 1 74 ? -5.896 7.489 3.766 1.00 97.94 74 GLU A N 1
ATOM 565 C CA . GLU A 1 74 ? -6.917 8.513 4.018 1.00 97.94 74 GLU A CA 1
ATOM 566 C C . GLU A 1 74 ? -8.290 8.096 3.484 1.00 97.94 74 GLU A C 1
ATOM 568 O O . GLU A 1 74 ? -9.290 8.256 4.181 1.00 97.94 74 GLU A O 1
ATOM 573 N N . GLN A 1 75 ? -8.350 7.519 2.280 1.00 97.31 75 GLN A N 1
ATOM 574 C CA . GLN A 1 75 ? -9.602 7.008 1.715 1.00 97.31 75 GLN A CA 1
ATOM 575 C C . GLN A 1 75 ? -10.145 5.827 2.520 1.00 97.31 75 GLN A C 1
ATOM 577 O O . GLN A 1 75 ? -11.345 5.765 2.784 1.00 97.31 75 GLN A O 1
ATOM 582 N N . PHE A 1 76 ? -9.262 4.936 2.978 1.00 97.31 76 PHE A N 1
ATOM 583 C CA . PHE A 1 76 ? -9.628 3.856 3.886 1.00 97.31 76 PHE A CA 1
ATOM 584 C C . PHE A 1 76 ? -10.273 4.407 5.163 1.00 97.31 76 PHE A C 1
ATOM 586 O O . PHE A 1 76 ? -11.384 4.009 5.496 1.00 97.31 76 PHE A O 1
ATOM 593 N N . ILE A 1 77 ? -9.639 5.372 5.839 1.00 97.44 77 ILE A N 1
ATOM 594 C CA . ILE A 1 77 ? -10.184 6.009 7.049 1.00 97.44 77 ILE A CA 1
ATOM 595 C C . ILE A 1 77 ? -11.536 6.676 6.757 1.00 97.44 77 ILE A C 1
ATOM 597 O O . ILE A 1 77 ? -12.493 6.469 7.502 1.00 97.44 77 ILE A O 1
ATOM 601 N N . ALA A 1 78 ? -11.629 7.446 5.668 1.00 97.31 78 ALA A N 1
ATOM 602 C CA . ALA A 1 78 ? -12.839 8.168 5.277 1.00 97.31 78 ALA A CA 1
ATOM 603 C C . ALA A 1 78 ? -14.017 7.244 4.925 1.00 97.31 78 ALA A C 1
ATOM 605 O O . ALA A 1 78 ? -15.170 7.671 4.989 1.00 97.31 78 ALA A O 1
ATOM 606 N N . SER A 1 79 ? -13.753 5.977 4.586 1.00 96.69 79 SER A N 1
ATOM 607 C CA . SER A 1 79 ? -14.800 4.982 4.335 1.00 96.69 79 SER A CA 1
ATOM 608 C C . SER A 1 79 ? -15.598 4.603 5.598 1.00 96.69 79 SER A C 1
ATOM 610 O O . SER A 1 79 ? -16.728 4.120 5.489 1.00 96.69 79 SER A O 1
ATOM 612 N N . PHE A 1 80 ? -15.068 4.866 6.802 1.00 95.25 80 PHE A N 1
ATOM 613 C CA . PHE A 1 80 ? -15.730 4.563 8.073 1.00 95.25 80 PHE A CA 1
ATOM 614 C C . PHE A 1 80 ? -16.505 5.768 8.618 1.00 95.25 80 PHE A C 1
ATOM 616 O O . PHE A 1 80 ? -15.957 6.845 8.836 1.00 95.25 80 PHE A O 1
ATOM 623 N N . LYS A 1 81 ? -17.787 5.566 8.951 1.00 94.38 81 LYS A N 1
ATOM 624 C CA . LYS A 1 81 ? -18.620 6.595 9.612 1.00 94.38 81 LYS A CA 1
ATOM 625 C C . LYS A 1 81 ? -18.254 6.832 11.082 1.00 94.38 81 LYS A C 1
ATOM 627 O O . LYS A 1 81 ? -18.566 7.881 11.633 1.00 94.38 81 LYS A O 1
ATOM 632 N N . ARG A 1 82 ? -17.673 5.825 11.733 1.00 91.94 82 ARG A N 1
ATOM 633 C CA . ARG A 1 82 ? -17.281 5.802 13.148 1.00 91.94 82 ARG A CA 1
ATOM 634 C C . ARG A 1 82 ? -16.071 4.891 13.310 1.00 91.94 82 ARG A C 1
ATOM 636 O O . ARG A 1 82 ? -15.867 4.022 12.464 1.00 91.94 82 ARG A O 1
ATOM 643 N N . ALA A 1 83 ? -15.302 5.088 14.378 1.00 93.31 83 ALA A N 1
ATOM 644 C CA . ALA A 1 83 ? -14.149 4.245 14.673 1.00 93.31 83 ALA A CA 1
ATOM 645 C C . ALA A 1 83 ? -14.562 2.758 14.719 1.00 93.31 83 ALA A C 1
ATOM 647 O O . ALA A 1 83 ? -15.551 2.439 15.388 1.00 93.31 83 ALA A O 1
ATOM 648 N N . PRO A 1 84 ? -13.861 1.864 13.999 1.00 93.50 84 PRO A N 1
ATOM 649 C CA . PRO A 1 84 ? -14.101 0.432 14.102 1.00 93.50 84 PRO A CA 1
ATOM 650 C C . PRO A 1 84 ? -13.598 -0.105 15.448 1.00 93.50 84 PRO A C 1
ATOM 652 O O . PRO A 1 84 ? -12.660 0.434 16.034 1.00 93.50 84 PRO A O 1
ATOM 655 N N . GLU A 1 85 ? -14.215 -1.182 15.932 1.00 91.44 85 GLU A N 1
ATOM 656 C CA . GLU A 1 85 ? -13.771 -1.876 17.150 1.00 91.44 85 GLU A CA 1
ATOM 657 C C . GLU A 1 85 ? -12.519 -2.722 16.888 1.00 91.44 85 GLU A C 1
ATOM 659 O O . GLU A 1 85 ? -11.621 -2.787 17.727 1.00 91.44 85 GLU A O 1
ATOM 664 N N . GLU A 1 86 ? -12.429 -3.313 15.695 1.00 93.38 86 GLU A N 1
ATOM 665 C CA . GLU A 1 86 ? -11.327 -4.170 15.272 1.00 93.38 86 GLU A CA 1
ATOM 666 C C . GLU A 1 86 ? -10.929 -3.876 13.822 1.00 93.38 86 GLU A C 1
ATOM 668 O O . GLU A 1 86 ? -11.776 -3.607 12.966 1.00 93.38 86 GLU A O 1
ATOM 673 N N . LEU A 1 87 ? -9.627 -3.950 13.549 1.00 95.06 87 LEU A N 1
ATOM 674 C CA . LEU A 1 87 ? -9.070 -3.987 12.203 1.00 95.06 87 LEU A CA 1
ATOM 675 C C . LEU A 1 87 ? -8.114 -5.164 12.063 1.00 95.06 87 LEU A C 1
ATOM 677 O O . LEU A 1 87 ? -7.192 -5.319 12.868 1.00 95.06 87 LEU A O 1
ATOM 681 N N . VAL A 1 88 ? -8.301 -5.939 10.996 1.00 94.81 88 VAL A N 1
ATOM 682 C CA . VAL A 1 88 ? -7.401 -7.029 10.621 1.00 94.81 88 VAL A CA 1
ATOM 683 C C . VAL A 1 88 ? -6.510 -6.551 9.482 1.00 94.81 88 VAL A C 1
ATOM 685 O O . VAL A 1 88 ? -7.004 -6.287 8.387 1.00 94.81 88 VAL A O 1
ATOM 688 N N . LEU A 1 89 ? -5.213 -6.402 9.751 1.00 95.88 89 LEU A N 1
ATOM 689 C CA . LEU A 1 89 ? -4.229 -6.036 8.735 1.00 95.88 89 LEU A CA 1
ATOM 690 C C . LEU A 1 89 ? -3.492 -7.278 8.249 1.00 95.88 89 LEU A C 1
ATOM 692 O O . LEU A 1 89 ? -2.769 -7.906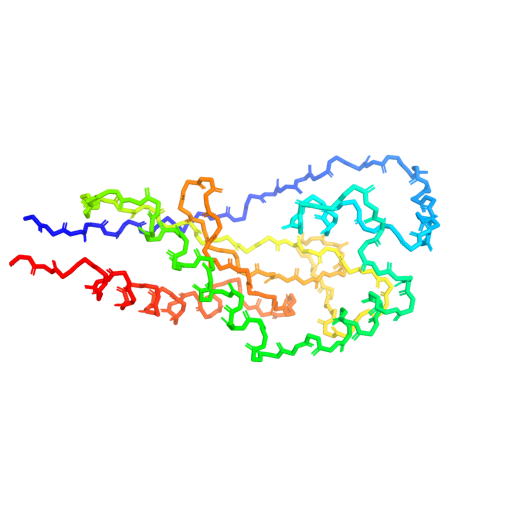 9.026 1.00 95.88 89 LEU A O 1
ATOM 696 N N . ASP A 1 90 ? -3.638 -7.570 6.962 1.00 94.31 90 ASP A N 1
ATOM 697 C CA . ASP A 1 90 ? -2.974 -8.689 6.308 1.00 94.31 90 ASP A CA 1
ATOM 698 C C . ASP A 1 90 ? -1.712 -8.216 5.590 1.00 94.31 90 ASP A C 1
ATOM 700 O O . ASP A 1 90 ? -1.782 -7.358 4.707 1.00 94.31 90 ASP A O 1
ATOM 704 N N . PHE A 1 91 ? -0.557 -8.728 6.015 1.00 94.75 91 PHE A N 1
ATOM 705 C CA . PHE A 1 91 ? 0.746 -8.405 5.434 1.00 94.75 91 PHE A CA 1
ATOM 706 C C . PHE A 1 91 ? 1.181 -9.533 4.507 1.00 94.75 91 PHE A C 1
ATOM 708 O O . PHE A 1 91 ? 1.575 -10.599 4.980 1.00 94.75 91 PHE A O 1
ATOM 715 N N . ASP A 1 92 ? 1.197 -9.255 3.205 1.00 90.88 92 ASP A N 1
ATOM 716 C CA . ASP A 1 92 ? 1.497 -10.253 2.182 1.00 90.88 92 ASP A CA 1
ATOM 717 C C . ASP A 1 92 ? 2.719 -9.866 1.340 1.00 90.88 92 ASP A C 1
ATOM 719 O O . ASP A 1 92 ? 2.877 -8.722 0.906 1.00 90.88 92 ASP A O 1
ATOM 723 N N . ALA A 1 93 ? 3.601 -10.835 1.115 1.00 90.12 93 ALA A N 1
ATOM 724 C CA . ALA A 1 93 ? 4.792 -10.709 0.293 1.00 90.12 93 ALA A CA 1
ATOM 725 C C . ALA A 1 93 ? 4.747 -11.751 -0.832 1.00 90.12 93 ALA A C 1
ATOM 727 O O . ALA A 1 93 ? 5.314 -12.837 -0.708 1.00 90.12 93 ALA A O 1
ATOM 728 N N . THR A 1 94 ? 4.096 -11.383 -1.934 1.00 86.62 94 THR A N 1
ATOM 729 C CA . THR A 1 94 ? 3.938 -12.221 -3.134 1.00 86.62 94 THR A CA 1
ATOM 730 C C . THR A 1 94 ? 4.896 -11.792 -4.244 1.00 86.62 94 THR A C 1
ATOM 732 O O . THR A 1 94 ? 5.348 -10.643 -4.267 1.00 86.62 94 THR A O 1
ATOM 735 N N . ASP A 1 95 ? 5.233 -12.702 -5.161 1.00 88.38 95 ASP A N 1
ATOM 736 C CA . ASP A 1 95 ? 6.083 -12.381 -6.303 1.00 88.38 95 ASP A CA 1
ATOM 737 C C . ASP A 1 95 ? 5.373 -11.486 -7.327 1.00 88.38 95 ASP A C 1
ATOM 739 O O . ASP A 1 95 ? 4.184 -11.622 -7.608 1.00 88.38 95 ASP A O 1
ATOM 743 N N . ASP A 1 96 ? 6.136 -10.554 -7.892 1.00 90.94 96 ASP A N 1
ATOM 744 C CA . ASP A 1 96 ? 5.732 -9.746 -9.041 1.00 90.94 96 ASP A CA 1
ATOM 745 C C . ASP A 1 96 ? 6.733 -9.972 -10.175 1.00 90.94 96 ASP A C 1
ATOM 747 O O . ASP A 1 96 ? 7.926 -9.667 -10.049 1.00 90.94 96 ASP A O 1
ATOM 751 N N . LEU A 1 97 ? 6.259 -10.585 -11.260 1.00 92.38 97 LEU A N 1
ATOM 752 C CA . LEU A 1 97 ? 7.095 -11.038 -12.366 1.00 92.38 97 LEU A CA 1
ATOM 753 C C . LEU A 1 97 ? 7.771 -9.862 -13.068 1.00 92.38 97 LEU A C 1
ATOM 755 O O . LEU A 1 97 ? 7.144 -8.889 -13.480 1.00 92.38 97 LEU A O 1
ATOM 759 N N . VAL A 1 98 ? 9.074 -9.996 -13.294 1.00 91.44 98 VAL A N 1
ATOM 760 C CA . VAL A 1 98 ? 9.841 -8.981 -14.013 1.00 91.44 98 VAL A CA 1
ATOM 761 C C . VAL A 1 98 ? 9.540 -9.036 -15.507 1.00 91.44 98 VAL A C 1
ATOM 763 O O . VAL A 1 98 ? 9.551 -10.093 -16.143 1.00 91.44 98 VAL A O 1
ATOM 766 N N . HIS A 1 99 ? 9.386 -7.860 -16.107 1.00 87.38 99 HIS A N 1
ATOM 767 C CA . HIS A 1 99 ? 9.282 -7.694 -17.549 1.00 87.38 99 HIS A CA 1
ATOM 768 C C . HIS A 1 99 ? 10.623 -7.241 -18.139 1.00 87.38 99 HIS A C 1
ATOM 770 O O . HIS A 1 99 ? 11.059 -6.104 -17.962 1.00 87.38 99 HIS A O 1
ATOM 776 N N . GLY A 1 100 ? 11.291 -8.127 -18.881 1.00 90.25 100 GLY A N 1
ATOM 777 C CA . GLY A 1 100 ? 12.586 -7.828 -19.496 1.00 90.25 100 GLY A CA 1
ATOM 778 C C . GLY A 1 100 ? 13.701 -7.656 -18.458 1.00 90.25 100 GLY A C 1
ATOM 779 O O . GLY A 1 100 ? 13.928 -8.532 -17.629 1.00 90.25 100 GLY A O 1
ATOM 780 N N . ASN A 1 101 ? 14.419 -6.533 -18.519 1.00 92.12 101 ASN A N 1
ATOM 781 C CA . ASN A 1 101 ? 15.585 -6.256 -17.674 1.00 92.12 101 ASN A CA 1
ATOM 782 C C . ASN A 1 101 ? 15.339 -5.086 -16.708 1.00 92.12 101 ASN A C 1
ATOM 784 O O . ASN A 1 101 ? 16.195 -4.215 -16.579 1.00 92.12 101 ASN A O 1
ATOM 788 N N . GLN A 1 102 ? 14.170 -5.039 -16.058 1.00 91.31 102 GLN A N 1
ATOM 789 C CA . GLN A 1 102 ? 13.871 -3.985 -15.080 1.00 91.31 102 GLN A CA 1
ATOM 790 C C . GLN A 1 102 ? 14.948 -3.899 -13.991 1.00 91.31 102 GLN A C 1
ATOM 792 O O . GLN A 1 102 ? 15.467 -4.910 -13.504 1.00 91.31 102 GLN A O 1
ATOM 797 N N . GLU A 1 103 ? 15.269 -2.668 -13.602 1.00 89.94 103 GLU A N 1
ATOM 798 C CA . GLU A 1 103 ? 16.224 -2.387 -12.537 1.00 89.94 103 GLU A CA 1
ATOM 799 C C . GLU A 1 103 ? 15.733 -2.957 -11.202 1.00 89.94 103 GLU A C 1
ATOM 801 O O . GLU A 1 103 ? 14.559 -2.859 -10.855 1.00 89.94 103 GLU A O 1
ATOM 806 N N . GLY A 1 104 ? 16.640 -3.567 -10.438 1.00 88.81 104 GLY A N 1
ATOM 807 C CA . GLY A 1 104 ? 16.304 -4.176 -9.149 1.00 88.81 104 GLY A CA 1
ATOM 808 C C . GLY A 1 104 ? 15.676 -5.572 -9.228 1.00 88.81 104 GLY A C 1
ATOM 809 O O . GLY A 1 104 ? 15.363 -6.124 -8.171 1.00 88.81 104 GLY A O 1
ATOM 810 N N . ARG A 1 105 ? 15.541 -6.163 -10.427 1.00 91.50 105 ARG A N 1
ATOM 811 C CA . ARG A 1 105 ? 15.139 -7.570 -10.591 1.00 91.50 105 ARG A CA 1
ATOM 812 C C . ARG A 1 105 ? 16.064 -8.518 -9.827 1.00 91.50 105 ARG A C 1
ATOM 814 O O . ARG A 1 105 ? 17.281 -8.317 -9.795 1.00 91.50 105 ARG A O 1
ATOM 821 N N . HIS A 1 106 ? 15.510 -9.591 -9.272 1.00 93.19 106 HIS A N 1
ATOM 822 C CA . HIS A 1 106 ? 16.284 -10.645 -8.624 1.00 93.19 106 HIS A CA 1
ATOM 823 C C . HIS A 1 106 ? 15.708 -12.019 -8.959 1.00 93.19 106 HIS A C 1
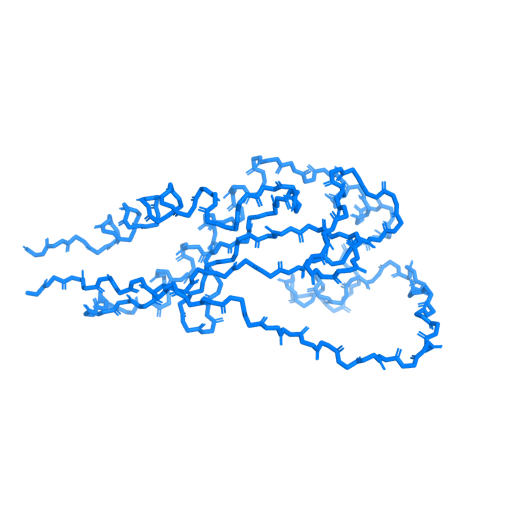ATOM 825 O O . HIS A 1 106 ? 14.498 -12.150 -9.096 1.00 93.19 106 HIS A O 1
ATOM 831 N N . PHE A 1 107 ? 16.571 -13.026 -9.107 1.00 91.50 107 PHE A N 1
ATOM 832 C CA . PHE A 1 107 ? 16.123 -14.405 -9.283 1.00 91.50 107 PHE A CA 1
ATOM 833 C C . PHE A 1 107 ? 15.763 -14.996 -7.920 1.00 91.50 107 PHE A C 1
ATOM 835 O O . PHE A 1 107 ? 16.624 -15.065 -7.044 1.00 91.50 107 PHE A O 1
ATOM 842 N N . SER A 1 108 ? 14.511 -15.412 -7.740 1.00 88.31 108 SER A N 1
ATOM 843 C CA . SER A 1 108 ? 14.079 -16.130 -6.543 1.00 88.31 108 SER A CA 1
ATOM 844 C C . SER A 1 108 ? 14.090 -17.628 -6.813 1.00 88.31 108 SER A C 1
ATOM 846 O O . SER A 1 108 ? 13.338 -18.109 -7.654 1.00 88.31 108 SER A O 1
ATOM 848 N N . GLY A 1 109 ? 14.899 -18.382 -6.063 1.00 87.69 109 GLY A N 1
ATOM 849 C CA . GLY A 1 109 ? 14.902 -19.846 -6.152 1.00 87.69 109 GLY A CA 1
ATOM 850 C C . GLY A 1 109 ? 13.602 -20.492 -5.658 1.00 87.69 109 GLY A C 1
ATOM 851 O O . GLY A 1 109 ? 13.302 -21.610 -6.052 1.00 87.69 109 GLY A O 1
ATOM 852 N N . TYR A 1 110 ? 12.822 -19.791 -4.826 1.00 84.19 110 TYR A N 1
ATOM 853 C CA . TYR A 1 110 ? 11.517 -20.274 -4.369 1.00 84.19 110 TYR A CA 1
ATOM 854 C C . TYR A 1 110 ? 10.457 -20.183 -5.476 1.00 84.19 110 TYR A C 1
ATOM 856 O O . TYR A 1 110 ? 9.708 -21.132 -5.687 1.00 84.19 110 TYR A O 1
ATOM 864 N N . TYR A 1 111 ? 10.420 -19.059 -6.201 1.00 85.50 111 TYR A N 1
ATOM 865 C CA . TYR A 1 111 ? 9.453 -18.820 -7.283 1.00 85.50 111 TYR A CA 1
ATOM 866 C C . TYR A 1 111 ? 9.959 -19.264 -8.670 1.00 85.50 111 TYR A C 1
ATOM 868 O O . TYR A 1 111 ? 9.215 -19.201 -9.646 1.00 85.50 111 TYR A O 1
ATOM 876 N N . ASP A 1 112 ? 11.220 -19.704 -8.763 1.00 90.81 112 ASP A N 1
ATOM 877 C CA . ASP A 1 112 ? 11.906 -20.130 -9.994 1.00 90.81 112 ASP A CA 1
ATOM 878 C C . ASP A 1 112 ? 11.791 -19.109 -11.146 1.00 90.81 112 ASP A C 1
ATOM 880 O O . ASP A 1 112 ? 11.596 -19.437 -12.317 1.00 90.81 112 ASP A O 1
ATOM 884 N N . ASN A 1 113 ? 11.859 -17.820 -10.808 1.00 91.19 113 ASN A N 1
ATOM 885 C CA . ASN A 1 113 ? 11.689 -16.729 -11.760 1.00 91.19 113 ASN A CA 1
ATOM 886 C C . ASN A 1 113 ? 12.468 -15.469 -11.335 1.00 91.19 113 ASN A C 1
ATOM 888 O O . ASN A 1 113 ? 12.985 -15.364 -10.220 1.00 91.19 113 ASN A O 1
ATOM 892 N N . PHE A 1 114 ? 12.588 -14.505 -12.254 1.00 93.56 114 PHE A N 1
ATOM 893 C CA . PHE A 1 114 ? 13.026 -13.154 -11.904 1.00 93.56 114 PHE A CA 1
ATOM 894 C C . PHE A 1 114 ? 11.813 -12.337 -11.467 1.00 93.56 114 PHE A C 1
ATOM 896 O O . PHE A 1 114 ? 10.915 -12.097 -12.276 1.00 93.56 114 PHE A O 1
ATOM 903 N N . CYS A 1 115 ? 11.821 -11.868 -10.224 1.00 93.25 115 CYS A N 1
ATOM 904 C CA . CYS A 1 115 ? 10.704 -11.137 -9.644 1.00 93.25 115 CYS A CA 1
ATOM 905 C C . CYS A 1 115 ? 11.142 -10.005 -8.707 1.00 93.25 115 CYS A C 1
ATOM 907 O O . CYS A 1 115 ? 12.310 -9.863 -8.311 1.00 93.25 115 CYS A O 1
ATOM 909 N N . PHE A 1 116 ? 10.163 -9.178 -8.365 1.00 93.56 116 PHE A N 1
ATOM 910 C CA . PHE A 1 116 ? 10.139 -8.381 -7.149 1.00 93.56 116 PHE A CA 1
ATOM 911 C C . PHE A 1 116 ? 9.339 -9.117 -6.071 1.00 93.56 116 PHE A C 1
ATOM 913 O O . PHE A 1 116 ? 8.603 -10.052 -6.365 1.00 93.56 116 PHE A O 1
ATOM 920 N N . LEU A 1 117 ? 9.487 -8.678 -4.821 1.00 92.56 117 LEU A N 1
ATOM 921 C CA . LEU A 1 117 ? 8.705 -9.180 -3.691 1.00 92.56 117 LEU A CA 1
ATOM 922 C C . LEU A 1 117 ? 8.040 -7.999 -2.962 1.00 92.56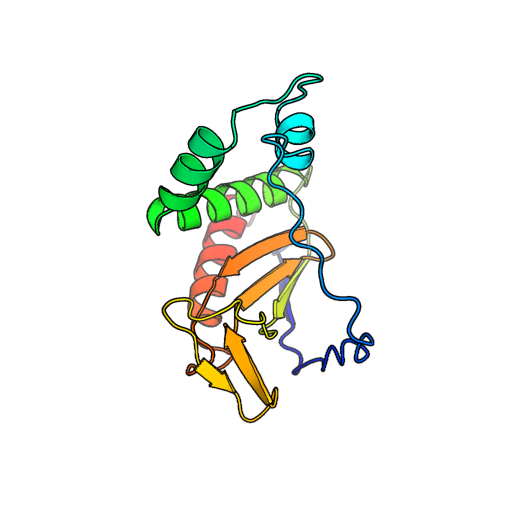 117 LEU A C 1
ATOM 924 O O . LEU A 1 117 ? 8.482 -7.603 -1.867 1.00 92.56 117 LEU A O 1
ATOM 928 N N . PRO A 1 118 ? 7.063 -7.331 -3.609 1.00 92.88 118 PRO A N 1
ATOM 929 C CA . PRO A 1 118 ? 6.310 -6.256 -2.982 1.00 92.88 118 PRO A CA 1
ATOM 930 C C . PRO A 1 118 ? 5.710 -6.708 -1.650 1.00 92.88 118 PRO A C 1
ATOM 932 O O . PRO A 1 118 ? 5.283 -7.845 -1.504 1.00 92.88 118 PRO A O 1
ATOM 935 N N . LEU A 1 119 ? 5.713 -5.811 -0.666 1.00 94.00 119 LEU A N 1
ATOM 936 C CA . LEU A 1 119 ? 4.953 -5.995 0.565 1.00 94.00 119 LEU A CA 1
ATOM 937 C C . LEU A 1 119 ? 3.626 -5.254 0.418 1.00 94.00 119 LEU A C 1
ATOM 939 O O . LEU A 1 119 ? 3.615 -4.020 0.322 1.00 94.00 119 LEU A O 1
ATOM 943 N N . TYR A 1 120 ? 2.539 -6.010 0.386 1.00 94.69 120 TYR A N 1
ATOM 944 C CA . TYR A 1 120 ? 1.183 -5.499 0.409 1.00 94.69 120 TYR A CA 1
ATOM 945 C C . TYR A 1 120 ? 0.634 -5.494 1.832 1.00 94.69 120 TYR A C 1
ATOM 947 O O . TYR A 1 120 ? 0.981 -6.350 2.645 1.00 94.69 120 TYR A O 1
ATOM 955 N N . VAL A 1 121 ? -0.211 -4.507 2.132 1.00 96.38 121 VAL A N 1
ATOM 956 C CA . VAL A 1 121 ? -1.009 -4.491 3.361 1.00 96.38 121 VAL A CA 1
ATOM 957 C C . VAL A 1 121 ? -2.464 -4.246 3.010 1.00 96.38 121 VAL A C 1
ATOM 959 O O . VAL A 1 121 ? -2.789 -3.191 2.453 1.00 96.38 121 VAL A O 1
ATOM 962 N N . PHE A 1 122 ? -3.318 -5.198 3.365 1.00 95.56 122 PHE A N 1
ATOM 963 C CA . PHE A 1 122 ? -4.759 -5.141 3.148 1.00 95.56 122 PHE A CA 1
ATOM 964 C C . PHE A 1 122 ? -5.525 -5.076 4.467 1.00 95.56 122 PHE A C 1
ATOM 966 O O . PHE A 1 122 ? -5.042 -5.513 5.508 1.00 95.56 122 PHE A O 1
ATOM 973 N N . CYS A 1 123 ? -6.742 -4.545 4.405 1.00 95.69 123 CYS A N 1
ATOM 974 C CA . CYS A 1 123 ? -7.763 -4.719 5.430 1.00 95.69 123 CYS A CA 1
ATOM 975 C C . CYS A 1 123 ? -9.058 -5.139 4.730 1.00 95.69 123 CYS A C 1
ATOM 977 O O . CYS A 1 123 ? -9.744 -4.309 4.125 1.00 95.69 123 CYS A O 1
ATOM 979 N N . GLY A 1 124 ? -9.365 -6.438 4.762 1.00 92.75 124 GLY A N 1
ATOM 980 C CA . GLY A 1 124 ? -10.374 -7.018 3.874 1.00 92.75 124 GLY A CA 1
ATOM 981 C C . GLY A 1 124 ? -9.992 -6.797 2.407 1.00 92.75 124 GLY A C 1
ATOM 982 O O . GLY A 1 124 ? -8.878 -7.104 2.001 1.00 92.75 124 GLY A O 1
ATOM 983 N N . GLU A 1 125 ? -10.893 -6.211 1.619 1.00 92.56 125 GLU A N 1
ATOM 984 C CA . GLU A 1 125 ? -10.674 -5.939 0.186 1.00 92.56 125 GLU A CA 1
ATOM 985 C C . GLU A 1 125 ? -9.947 -4.609 -0.090 1.00 92.56 125 GLU A C 1
ATOM 987 O O . GLU A 1 125 ? -9.659 -4.273 -1.240 1.00 92.56 125 GLU A O 1
ATOM 992 N N . GLN A 1 126 ? -9.660 -3.816 0.946 1.00 95.06 126 GLN A N 1
ATOM 993 C CA . GLN A 1 126 ? -9.070 -2.489 0.784 1.00 95.06 126 GLN A CA 1
ATOM 994 C C . GLN A 1 126 ? -7.545 -2.554 0.884 1.00 95.06 126 GLN A C 1
ATOM 996 O O . GLN A 1 126 ? -7.001 -3.027 1.880 1.00 95.06 126 GLN A O 1
ATOM 1001 N N . LEU A 1 127 ? -6.854 -2.043 -0.137 1.00 95.44 127 LEU A N 1
ATOM 1002 C CA . LEU A 1 127 ? -5.396 -1.923 -0.168 1.00 95.44 127 LEU A CA 1
ATOM 1003 C C . LEU A 1 127 ? -4.942 -0.656 0.570 1.00 95.44 127 LEU A C 1
ATOM 1005 O O . LEU A 1 127 ? -5.305 0.450 0.173 1.00 95.44 127 LEU A O 1
ATOM 1009 N N . LEU A 1 128 ? -4.089 -0.805 1.586 1.00 96.44 128 LEU A N 1
ATOM 1010 C CA . LEU A 1 128 ? -3.503 0.315 2.333 1.00 96.44 128 LEU A CA 1
ATOM 1011 C C . LEU A 1 128 ? -2.081 0.631 1.862 1.00 96.44 128 LEU A C 1
ATOM 1013 O O . LEU A 1 128 ? -1.688 1.795 1.788 1.00 96.44 128 LEU A O 1
ATOM 1017 N N . VAL A 1 129 ? -1.288 -0.400 1.558 1.00 96.62 129 VAL A N 1
ATOM 1018 C CA . VAL A 1 129 ? 0.126 -0.249 1.190 1.00 96.62 129 VAL A CA 1
ATOM 1019 C C . VAL A 1 129 ? 0.477 -1.194 0.055 1.00 96.62 129 VAL A C 1
ATOM 1021 O O . VAL A 1 129 ? 0.240 -2.389 0.155 1.00 96.62 129 VAL A O 1
ATOM 1024 N N . ALA A 1 130 ? 1.123 -0.662 -0.980 1.00 94.88 130 ALA A N 1
ATOM 1025 C CA . ALA A 1 130 ? 1.864 -1.430 -1.975 1.00 94.88 130 ALA A CA 1
ATOM 1026 C C . ALA A 1 130 ? 3.314 -0.936 -1.977 1.00 94.88 130 ALA A C 1
ATOM 1028 O O . ALA A 1 130 ? 3.599 0.188 -2.405 1.00 94.88 130 ALA A O 1
ATOM 1029 N N . TYR A 1 131 ? 4.230 -1.738 -1.435 1.00 94.19 131 TYR A N 1
ATOM 1030 C CA . TYR A 1 131 ? 5.631 -1.362 -1.281 1.00 94.19 131 TYR A CA 1
ATOM 1031 C C . TYR A 1 131 ? 6.549 -2.296 -2.071 1.00 94.19 131 TYR A C 1
ATOM 1033 O O . TYR A 1 131 ? 6.917 -3.371 -1.603 1.00 94.19 131 TYR A O 1
ATOM 1041 N N . LEU A 1 132 ? 6.942 -1.860 -3.270 1.00 92.00 132 LEU A N 1
ATOM 1042 C CA . LEU A 1 132 ? 7.816 -2.621 -4.163 1.00 92.00 132 LEU A CA 1
ATOM 1043 C C . LEU A 1 132 ? 9.231 -2.777 -3.583 1.00 92.00 132 LEU A C 1
ATOM 1045 O O . LEU A 1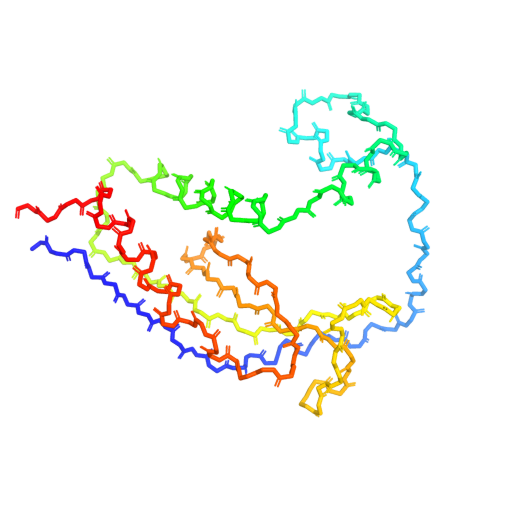 132 ? 9.858 -1.804 -3.150 1.00 92.00 132 LEU A O 1
ATOM 1049 N N . ARG A 1 133 ? 9.757 -4.006 -3.611 1.00 91.62 133 ARG A N 1
ATOM 1050 C CA . ARG A 1 133 ? 11.103 -4.349 -3.131 1.00 91.62 133 ARG A CA 1
ATOM 1051 C C . ARG A 1 133 ? 11.749 -5.395 -4.045 1.00 91.62 133 ARG A C 1
ATOM 1053 O O . ARG A 1 133 ? 11.042 -6.259 -4.554 1.00 91.62 133 ARG A O 1
ATOM 1060 N N . PRO A 1 134 ? 13.084 -5.393 -4.201 1.00 89.88 134 PRO A N 1
ATOM 1061 C CA . PRO A 1 134 ? 13.791 -6.514 -4.817 1.00 89.88 134 PRO A CA 1
ATOM 1062 C C . PRO A 1 134 ? 13.534 -7.827 -4.067 1.00 89.88 134 PRO A C 1
ATOM 1064 O O . PRO A 1 134 ? 13.597 -7.836 -2.836 1.00 89.88 134 PRO A O 1
ATOM 1067 N N . ALA A 1 135 ? 13.375 -8.939 -4.792 1.00 87.06 135 ALA A N 1
ATOM 1068 C CA . ALA A 1 135 ? 13.156 -10.268 -4.204 1.00 87.06 135 ALA A CA 1
ATOM 1069 C C . ALA A 1 135 ? 14.382 -10.868 -3.480 1.00 87.06 135 ALA A C 1
ATOM 1071 O O . ALA A 1 135 ? 14.331 -11.979 -2.973 1.00 87.06 135 ALA A O 1
ATOM 1072 N N . LYS A 1 136 ? 15.498 -10.129 -3.397 1.00 86.12 136 LYS A N 1
ATOM 1073 C CA . LYS A 1 136 ? 16.699 -10.512 -2.630 1.00 86.12 136 LYS A CA 1
ATOM 1074 C C . LYS A 1 136 ? 16.492 -10.433 -1.110 1.00 86.12 136 LYS A C 1
ATOM 1076 O O . LYS A 1 136 ? 17.314 -10.924 -0.341 1.00 86.12 136 LYS A O 1
ATOM 1081 N N . LYS A 1 137 ? 15.479 -9.690 -0.671 1.00 80.94 137 LYS A N 1
ATOM 1082 C CA . LYS A 1 137 ? 15.297 -9.317 0.733 1.00 80.94 137 LYS A CA 1
ATOM 1083 C C . LYS A 1 137 ? 14.327 -10.268 1.427 1.00 80.94 137 LYS A C 1
ATOM 1085 O O . LYS A 1 137 ? 13.470 -10.852 0.777 1.00 80.94 137 LYS A O 1
ATOM 1090 N N . ASP A 1 138 ? 14.452 -10.363 2.748 1.00 85.06 138 ASP A N 1
ATOM 1091 C CA . ASP A 1 138 ? 13.518 -11.115 3.584 1.00 85.06 138 ASP A CA 1
ATOM 1092 C C . ASP A 1 138 ? 12.067 -10.644 3.374 1.00 85.06 138 ASP A C 1
ATOM 1094 O O . ASP A 1 138 ? 11.805 -9.437 3.270 1.00 85.06 138 ASP A O 1
ATOM 1098 N N . ALA A 1 139 ? 11.127 -11.591 3.322 1.00 83.31 139 ALA A N 1
ATOM 1099 C CA . ALA A 1 139 ? 9.715 -11.320 3.069 1.00 83.31 139 ALA A CA 1
ATOM 1100 C C . ALA A 1 139 ? 9.127 -10.319 4.081 1.00 83.31 139 ALA A C 1
ATOM 1102 O O . ALA A 1 139 ? 8.428 -9.384 3.680 1.00 83.31 139 ALA A O 1
ATOM 1103 N N . ALA A 1 140 ? 9.509 -10.417 5.357 1.00 86.25 140 ALA A N 1
ATOM 1104 C CA . ALA A 1 140 ? 9.039 -9.560 6.443 1.00 86.25 140 ALA A CA 1
ATOM 1105 C C . ALA A 1 140 ? 9.796 -8.224 6.554 1.00 86.25 140 ALA A C 1
ATOM 1107 O O . ALA A 1 140 ? 9.472 -7.388 7.406 1.00 86.25 140 ALA A O 1
ATOM 1108 N N . LEU A 1 141 ? 10.795 -7.964 5.701 1.00 88.19 141 LEU A N 1
ATOM 1109 C CA . LEU A 1 141 ? 11.570 -6.728 5.773 1.00 88.19 141 LEU A CA 1
ATOM 1110 C C . LEU A 1 141 ? 10.665 -5.481 5.692 1.00 88.19 141 LEU A C 1
ATOM 1112 O O . LEU A 1 141 ? 9.933 -5.278 4.729 1.00 88.19 141 LEU A O 1
ATOM 1116 N N . HIS A 1 142 ? 10.800 -4.585 6.668 1.00 93.44 142 HIS A N 1
ATOM 1117 C CA . HIS A 1 142 ? 10.000 -3.361 6.829 1.00 93.44 142 HIS A CA 1
ATOM 1118 C C . HIS A 1 142 ? 8.531 -3.564 7.242 1.00 93.44 142 HIS A C 1
ATOM 1120 O O . HIS A 1 142 ? 7.858 -2.557 7.459 1.00 93.44 142 HIS A O 1
ATOM 1126 N N . ALA A 1 143 ? 8.049 -4.794 7.457 1.00 93.25 143 ALA A N 1
ATOM 1127 C CA . ALA A 1 143 ? 6.682 -5.031 7.932 1.00 93.25 143 ALA A CA 1
ATOM 1128 C C . ALA A 1 143 ? 6.405 -4.303 9.258 1.00 93.25 143 ALA A C 1
ATOM 1130 O O . ALA A 1 143 ? 5.465 -3.520 9.346 1.00 93.25 143 ALA A O 1
ATOM 1131 N N . ALA A 1 144 ? 7.293 -4.435 10.249 1.00 93.44 144 ALA A N 1
ATOM 1132 C CA . ALA A 1 144 ? 7.155 -3.745 11.535 1.00 93.44 144 ALA A CA 1
ATOM 1133 C C . ALA A 1 144 ? 7.166 -2.207 11.411 1.00 93.44 144 ALA A C 1
ATOM 1135 O O . ALA A 1 144 ? 6.439 -1.512 12.121 1.00 93.44 144 ALA A O 1
ATOM 1136 N N . ALA A 1 145 ? 7.975 -1.658 10.498 1.00 95.44 145 ALA A N 1
ATOM 1137 C CA . ALA A 1 145 ? 8.036 -0.216 10.269 1.00 95.44 145 ALA A CA 1
ATOM 1138 C C . ALA A 1 145 ? 6.739 0.303 9.630 1.00 95.44 145 ALA A C 1
ATOM 1140 O O . ALA A 1 145 ? 6.202 1.317 10.072 1.00 95.44 145 ALA A O 1
ATOM 1141 N N . ILE A 1 146 ? 6.214 -0.415 8.634 1.00 95.56 146 ILE A N 1
ATOM 1142 C CA . ILE A 1 146 ? 4.939 -0.094 7.983 1.00 95.56 146 ILE A CA 1
ATOM 1143 C C . ILE A 1 146 ? 3.782 -0.230 8.971 1.00 95.56 146 ILE A C 1
ATOM 1145 O O . ILE A 1 146 ? 2.974 0.688 9.081 1.00 95.56 146 ILE A O 1
ATOM 1149 N N . LEU A 1 147 ? 3.748 -1.308 9.758 1.00 95.88 147 LEU A N 1
ATOM 1150 C CA . LEU A 1 147 ? 2.762 -1.499 10.818 1.00 95.88 147 LEU A CA 1
ATOM 1151 C C . LEU A 1 147 ? 2.761 -0.318 11.791 1.00 95.88 147 LEU A C 1
ATOM 1153 O O . LEU A 1 147 ? 1.708 0.245 12.075 1.00 95.88 147 LEU A O 1
ATOM 1157 N N . LYS A 1 148 ? 3.941 0.110 12.258 1.00 95.88 148 LYS A N 1
ATOM 1158 C CA . LYS A 1 148 ? 4.064 1.270 13.148 1.00 95.88 148 LYS A CA 1
ATOM 1159 C C . LYS A 1 148 ? 3.490 2.539 12.516 1.00 95.88 148 LYS A C 1
ATOM 1161 O O . LYS A 1 148 ? 2.779 3.272 13.203 1.00 95.88 148 LYS A O 1
ATOM 1166 N N . LEU A 1 149 ? 3.783 2.807 11.242 1.00 96.75 149 LEU A N 1
ATOM 1167 C CA . LEU A 1 149 ? 3.260 3.979 10.528 1.00 96.75 149 LEU A CA 1
ATOM 1168 C C . LEU A 1 149 ? 1.733 3.930 10.407 1.00 96.75 149 LEU A C 1
ATOM 1170 O O . LEU A 1 149 ? 1.071 4.912 10.740 1.00 96.75 149 LEU A O 1
ATOM 1174 N N . LEU A 1 150 ? 1.183 2.781 10.004 1.00 96.56 150 LEU A N 1
ATOM 1175 C CA . LEU A 1 150 ? -0.259 2.580 9.874 1.00 96.56 150 LEU A CA 1
ATOM 1176 C C . LEU A 1 150 ? -0.959 2.747 11.222 1.00 96.56 150 LEU A C 1
ATOM 1178 O O . LEU A 1 150 ? -1.822 3.606 11.354 1.00 96.56 150 LEU A O 1
ATOM 1182 N N . VAL A 1 151 ? -0.534 2.013 12.254 1.00 95.06 151 VAL A N 1
ATOM 1183 C CA . VAL A 1 151 ? -1.110 2.105 13.606 1.00 95.06 151 VAL A CA 1
ATOM 1184 C C . VAL A 1 151 ? -1.062 3.536 14.135 1.00 95.06 151 VAL A C 1
ATOM 1186 O O . VAL A 1 151 ? -2.047 4.014 14.694 1.00 95.06 151 VAL A O 1
ATOM 1189 N N . THR A 1 152 ? 0.060 4.238 13.942 1.00 95.81 152 THR A N 1
ATOM 1190 C CA . THR A 1 152 ? 0.195 5.641 14.364 1.00 95.81 152 THR A CA 1
ATOM 1191 C C . THR A 1 152 ? -0.858 6.512 13.684 1.00 95.81 152 THR A C 1
ATOM 1193 O O . THR A 1 152 ? -1.580 7.241 14.362 1.00 95.81 152 THR A O 1
ATOM 1196 N N . ARG A 1 153 ? -0.994 6.410 12.357 1.00 96.56 153 ARG A N 1
ATOM 1197 C CA . ARG A 1 153 ? -1.950 7.220 11.596 1.00 96.56 153 ARG A CA 1
ATOM 1198 C C . ARG A 1 153 ? -3.405 6.864 11.914 1.00 96.56 153 ARG A C 1
ATOM 1200 O O . ARG A 1 153 ? -4.220 7.775 12.054 1.00 96.56 153 ARG A O 1
ATOM 1207 N N . LEU A 1 154 ? -3.729 5.580 12.061 1.00 95.56 154 LEU A N 1
ATOM 1208 C CA . LEU A 1 154 ? -5.077 5.108 12.394 1.00 95.56 154 LEU A CA 1
ATOM 1209 C C . LEU A 1 154 ? -5.507 5.584 13.789 1.00 95.56 154 LEU A C 1
ATOM 1211 O O . LEU A 1 154 ? -6.610 6.091 13.950 1.00 95.56 154 LEU A O 1
ATOM 1215 N N . ARG A 1 155 ? -4.616 5.524 14.786 1.00 94.06 155 ARG A N 1
ATOM 1216 C CA . ARG A 1 155 ? -4.896 6.035 16.142 1.00 94.06 155 ARG A CA 1
ATOM 1217 C C . ARG A 1 155 ? -5.029 7.555 16.205 1.00 94.06 155 ARG A C 1
ATOM 1219 O O . ARG A 1 155 ? -5.731 8.063 17.066 1.00 94.06 155 ARG A O 1
ATOM 1226 N N . GLN A 1 156 ? -4.373 8.289 15.307 1.00 95.25 156 GLN A N 1
ATOM 1227 C CA . GLN A 1 156 ? -4.614 9.728 15.161 1.00 95.25 156 GLN A CA 1
ATOM 1228 C C . GLN A 1 156 ? -6.003 10.018 14.574 1.00 95.25 156 GLN A C 1
ATOM 1230 O O . GLN A 1 156 ? -6.612 11.017 14.937 1.00 95.25 156 GLN A O 1
ATOM 1235 N N . ALA A 1 157 ? -6.501 9.164 13.670 1.00 95.94 157 ALA A N 1
ATOM 1236 C CA . ALA A 1 157 ? -7.844 9.295 13.100 1.00 95.94 157 ALA A CA 1
ATOM 1237 C C . ALA A 1 157 ? -8.945 8.917 14.096 1.00 95.94 157 ALA A C 1
ATOM 1239 O O . ALA A 1 157 ? -10.006 9.536 14.116 1.00 95.94 157 ALA A O 1
ATOM 1240 N N . TRP A 1 158 ? -8.672 7.905 14.919 1.00 95.00 158 TRP A N 1
ATOM 1241 C CA . TRP A 1 158 ? -9.580 7.382 15.931 1.00 95.00 158 TRP A CA 1
ATOM 1242 C C . TRP A 1 158 ? -8.881 7.369 17.294 1.00 95.00 158 TRP A C 1
ATOM 1244 O O . TRP A 1 158 ? -8.373 6.323 17.718 1.00 95.00 158 TRP A O 1
ATOM 1254 N N . PRO A 1 159 ? -8.799 8.533 17.965 1.00 88.56 159 PRO A N 1
ATOM 1255 C CA . PRO A 1 159 ? -8.216 8.619 19.293 1.00 88.56 159 PRO A CA 1
ATOM 1256 C C . PRO A 1 159 ? -8.966 7.715 20.279 1.00 88.56 159 PRO A C 1
ATOM 1258 O O . PRO A 1 159 ? -10.186 7.569 20.160 1.00 88.56 159 PRO A O 1
ATOM 1261 N N . PRO A 1 160 ? -8.266 7.112 21.254 1.00 79.00 160 PRO A N 1
ATOM 1262 C CA . PRO A 1 160 ? -8.941 6.467 22.371 1.00 79.00 160 PRO A CA 1
ATOM 1263 C C . PRO A 1 160 ? -9.804 7.501 23.106 1.00 79.00 160 PRO A C 1
ATOM 1265 O O . PRO A 1 160 ? -9.394 8.658 23.240 1.00 79.00 160 PRO A O 1
ATOM 1268 N N . ALA A 1 161 ? -10.993 7.072 23.530 1.00 63.56 161 ALA A N 1
ATOM 1269 C CA . ALA A 1 161 ? -11.867 7.856 24.398 1.00 63.56 161 ALA A CA 1
ATOM 1270 C C . ALA A 1 161 ? -11.218 8.116 25.766 1.00 63.56 161 ALA A C 1
ATOM 1272 O O . ALA A 1 161 ? -10.423 7.253 26.216 1.00 63.56 161 ALA A O 1
#

Foldseek 3Di:
DDAAEAEDEDDDPPPPVPPPDPPPPPPPPPQQADVVVCVVVVHPDRPDGSVVVVVVVVVDDPVNQVVVLVVLLVVVLVVDPAQDNYWYKYKAFDWDADDDDDPLWDQDPVNRGTTWGWIWIDGVPRTNHTGTHRPVDDNCVCVVVVVVVSVVVSCVSPPDD

Secondary structure (DSSP, 8-state):
---EEEEE-----------------------S--HHHHHHTT-SS-SS-HHHHHHHHHH--HHHHHHHHHHHHHHHHHT-SS--SEEEEEEEE--EE--SS-TT-EEETTTTEEEE--EEEEETTEEEEEE--BTTS-TTTTHHHHHHHHHHHHHHHS---

Sequence (161 aa):
DHLLLVVTTLSHVPLAVPRSHSSKFQPVRKHGRSLALQTALDKLRPAASSPTLCRFENRANRSAAVAMQHILVEQFIASFKRAPEELVLDFDATDDLVHGNQEGRHFSGYYDNFCFLPLYVFCGEQLLVAYLRPAKKDAALHAAAILKLLVTRLRQAWPPA